Protein AF-A0A0F9VTE0-F1 (afdb_monomer_lite)

pLDDT: mean 74.81, std 17.78, range [42.69, 95.12]

Foldseek 3Di:
DDPDDDPPPDPDWDWDAQPPVRDIDTPVQWAQALCGRPGTHGPVPRDDDDPPDDPDDDDDDPDDPDDDPPDDPPVPPPPAPPPPNDGDDDPDDFDQDPVRDTDDPDPPDDDDDDDD

Radius of gyration: 38.18 Å; chains: 1; bounding box: 82×100×45 Å

Sequence (116 aa):
MPIFIDPSGRSTFGLGVCARCWQKFSLEDLYSDPNSPGLKVCLKDLDDYDPYRLPARRTEDVTLRFYRPDEDLTAGGDNTTALFGIRSTVGGNPRITAGGELRQLESSSLEPISES

Organism: NCBI:txid412755

Structure (mmCIF, N/CA/C/O backbone):
data_AF-A0A0F9VTE0-F1
#
_entry.id   AF-A0A0F9VTE0-F1
#
loop_
_atom_site.group_PDB
_atom_site.id
_atom_site.type_symbol
_atom_site.label_atom_id
_atom_site.label_alt_id
_atom_site.label_comp_id
_atom_site.label_asym_id
_atom_site.label_entity_id
_atom_site.label_seq_id
_atom_site.pdbx_PDB_ins_code
_atom_site.Cartn_x
_atom_site.Cartn_y
_atom_site.Cartn_z
_atom_site.occupancy
_atom_site.B_iso_or_equiv
_atom_site.auth_seq_id
_atom_site.auth_comp_id
_atom_site.auth_asym_id
_atom_site.auth_atom_id
_atom_site.pdbx_PDB_model_num
ATOM 1 N N . MET A 1 1 ? -2.367 -3.669 22.476 1.00 63.97 1 MET A N 1
ATOM 2 C CA . MET A 1 1 ? -3.759 -3.339 22.103 1.00 63.97 1 MET A CA 1
ATOM 3 C C . MET A 1 1 ? -4.691 -4.458 22.530 1.00 63.97 1 MET A C 1
ATOM 5 O O . MET A 1 1 ? -4.210 -5.582 22.649 1.00 63.97 1 MET A O 1
ATOM 9 N N . PRO A 1 2 ? -5.978 -4.160 22.771 1.00 68.38 2 PRO A N 1
ATOM 10 C CA . PRO A 1 2 ? -6.975 -5.161 23.141 1.00 68.38 2 PRO A CA 1
ATOM 11 C C . PRO A 1 2 ? -7.210 -6.172 22.006 1.00 68.38 2 PRO A C 1
ATOM 13 O O . PRO A 1 2 ? -7.058 -5.852 20.829 1.00 68.38 2 PRO A O 1
ATOM 16 N N . ILE A 1 3 ? -7.565 -7.406 22.374 1.00 82.38 3 ILE A N 1
ATOM 17 C CA . ILE A 1 3 ? -7.854 -8.508 21.437 1.00 82.38 3 ILE A CA 1
ATOM 18 C C . ILE A 1 3 ? -9.076 -8.199 20.559 1.00 82.38 3 ILE A C 1
ATOM 20 O O . ILE A 1 3 ? -9.100 -8.564 19.380 1.00 82.38 3 ILE A O 1
ATOM 24 N N . PHE A 1 4 ? -10.062 -7.508 21.133 1.00 85.62 4 PHE A N 1
ATOM 25 C CA . PHE A 1 4 ? -11.303 -7.111 20.482 1.00 85.62 4 PHE A CA 1
ATOM 26 C C . PHE A 1 4 ? -11.387 -5.586 20.401 1.00 85.62 4 PHE A C 1
ATOM 28 O O . PHE A 1 4 ? -10.992 -4.889 21.336 1.00 85.62 4 PHE A O 1
ATOM 35 N N . ILE A 1 5 ? -11.899 -5.084 19.280 1.00 85.75 5 ILE A N 1
ATOM 36 C CA . ILE A 1 5 ? -12.232 -3.670 19.094 1.00 85.75 5 ILE A CA 1
ATOM 37 C C . ILE A 1 5 ? -13.722 -3.512 19.369 1.00 85.75 5 ILE A C 1
ATOM 39 O O . ILE A 1 5 ? -14.510 -4.338 18.913 1.00 85.75 5 ILE A O 1
ATOM 43 N N . ASP A 1 6 ? -14.087 -2.467 20.105 1.00 87.75 6 ASP A N 1
ATOM 44 C CA . ASP A 1 6 ? -15.479 -2.119 20.368 1.00 87.75 6 ASP A CA 1
ATOM 45 C C . ASP A 1 6 ? -16.095 -1.413 19.140 1.00 87.75 6 ASP A C 1
ATOM 47 O O . ASP A 1 6 ? -15.610 -0.345 18.755 1.00 87.75 6 ASP A O 1
ATOM 51 N N . PRO A 1 7 ? -17.125 -1.989 18.492 1.00 86.06 7 PRO A N 1
ATOM 52 C CA . PRO A 1 7 ? -17.810 -1.368 17.359 1.00 86.06 7 PRO A CA 1
ATOM 53 C C . PRO A 1 7 ? -18.926 -0.395 17.787 1.00 86.06 7 PRO A C 1
ATOM 55 O O . PRO A 1 7 ? -19.605 0.169 16.926 1.00 86.06 7 PRO A O 1
ATOM 58 N N . SER A 1 8 ? -19.165 -0.224 19.092 1.00 88.81 8 SER A N 1
ATOM 59 C CA . SER A 1 8 ? -20.281 0.568 19.613 1.00 88.81 8 SER A CA 1
ATOM 60 C C . SER A 1 8 ? -20.236 2.022 19.125 1.00 88.81 8 SER A C 1
ATOM 62 O O . SER A 1 8 ? -19.193 2.672 19.134 1.00 88.81 8 SER A O 1
ATOM 64 N N . GLY A 1 9 ? -21.392 2.548 18.707 1.00 87.62 9 GLY A N 1
ATOM 65 C CA . GLY A 1 9 ? -21.544 3.944 18.275 1.00 87.62 9 GLY A CA 1
ATOM 66 C C . GLY A 1 9 ? -21.295 4.217 16.787 1.00 87.62 9 GLY A C 1
ATOM 67 O O . GLY A 1 9 ? -21.405 5.368 16.372 1.00 87.62 9 GLY A O 1
ATOM 68 N N . ARG A 1 10 ? -21.010 3.193 15.970 1.00 84.69 10 ARG A N 1
ATOM 69 C CA . ARG A 1 10 ? -20.804 3.331 14.517 1.00 84.69 10 ARG A CA 1
ATOM 70 C C . ARG A 1 10 ? -21.913 2.618 13.738 1.00 84.69 10 ARG A C 1
ATOM 72 O O . ARG A 1 10 ? -22.286 1.499 14.077 1.00 84.69 10 ARG A O 1
ATOM 79 N N . SER A 1 11 ? -22.456 3.260 12.701 1.00 88.00 11 SER A N 1
ATOM 80 C CA . SER A 1 11 ? -23.522 2.689 11.854 1.00 88.00 11 SER A CA 1
ATOM 81 C C . SER A 1 11 ? -22.995 1.674 10.833 1.00 88.00 11 SER A C 1
ATOM 83 O O . SER A 1 11 ? -23.692 0.728 10.476 1.00 88.00 11 SER A O 1
ATOM 85 N N . THR A 1 12 ? -21.751 1.848 10.392 1.00 88.44 12 THR A N 1
ATOM 86 C CA . THR A 1 12 ? -21.005 0.919 9.540 1.00 88.44 12 THR A CA 1
ATOM 87 C C . THR A 1 12 ? -19.629 0.705 10.144 1.00 88.44 12 THR A C 1
ATOM 89 O O . THR A 1 12 ? -18.984 1.671 10.539 1.00 88.44 12 THR A O 1
ATOM 92 N N . PHE A 1 13 ? -19.166 -0.543 10.211 1.00 88.81 13 PHE A N 1
ATOM 93 C CA . PHE A 1 13 ? -17.892 -0.864 10.846 1.00 88.81 13 PHE A CA 1
ATOM 94 C C . PHE A 1 13 ? -16.992 -1.670 9.913 1.00 88.81 13 PHE A C 1
ATOM 96 O O . PHE A 1 13 ? -17.286 -2.816 9.575 1.00 88.81 13 PHE A O 1
ATOM 103 N N . GLY A 1 14 ? -15.885 -1.055 9.500 1.00 90.81 14 GLY A N 1
ATOM 104 C CA . GLY A 1 14 ? -14.804 -1.715 8.778 1.00 90.81 14 GLY A CA 1
ATOM 105 C C . GLY A 1 14 ? -13.619 -1.963 9.703 1.00 90.81 14 GLY A C 1
ATOM 106 O O . GLY A 1 14 ? -13.264 -1.100 10.505 1.00 90.81 14 GLY A O 1
ATOM 107 N N . LEU A 1 15 ? -12.981 -3.122 9.566 1.00 91.38 15 LEU A N 1
ATOM 108 C CA . LEU A 1 15 ? -11.723 -3.433 10.241 1.00 91.38 15 LEU A CA 1
ATOM 109 C C . LEU A 1 15 ? -10.570 -3.309 9.251 1.00 91.38 15 LEU A C 1
ATOM 111 O O . LEU A 1 15 ? -10.615 -3.878 8.162 1.00 91.38 15 LEU A O 1
ATOM 115 N N . GLY A 1 16 ? -9.532 -2.585 9.655 1.00 92.50 16 GLY A N 1
ATOM 116 C CA . GLY A 1 16 ? -8.277 -2.465 8.928 1.00 92.50 16 GLY A CA 1
ATOM 117 C C . GLY A 1 16 ? -7.100 -2.900 9.794 1.00 92.50 16 GLY A C 1
ATOM 118 O O . GLY A 1 16 ? -7.181 -2.940 11.023 1.00 92.50 16 GLY A O 1
ATOM 119 N N . VAL A 1 17 ? -5.982 -3.220 9.149 1.00 93.44 17 VAL A N 1
ATOM 120 C CA . VAL A 1 17 ? -4.708 -3.473 9.829 1.00 93.44 17 VAL A CA 1
ATOM 121 C C . VAL A 1 17 ? -3.728 -2.397 9.394 1.00 93.44 17 VAL A C 1
ATOM 123 O O . VAL A 1 17 ? -3.556 -2.170 8.198 1.00 93.44 17 VAL A O 1
ATOM 126 N N . CYS A 1 18 ? -3.099 -1.725 10.357 1.00 94.31 18 CYS A N 1
ATOM 127 C CA . CYS A 1 18 ? -2.031 -0.779 10.056 1.00 94.31 18 CYS A CA 1
ATOM 128 C C . CYS A 1 18 ? -0.848 -1.534 9.443 1.00 94.31 18 CYS A C 1
ATOM 130 O O . CYS A 1 18 ? -0.353 -2.497 10.030 1.00 94.31 18 CYS A O 1
ATOM 132 N N . ALA A 1 19 ? -0.348 -1.072 8.301 1.00 94.50 19 ALA A N 1
ATOM 133 C CA . ALA A 1 19 ? 0.735 -1.755 7.600 1.00 94.50 19 ALA A CA 1
ATOM 134 C C . ALA A 1 19 ? 2.108 -1.676 8.303 1.00 94.50 19 ALA A C 1
ATOM 136 O O . ALA A 1 19 ? 3.033 -2.388 7.915 1.00 94.50 19 ALA A O 1
ATOM 137 N N . ARG A 1 20 ? 2.254 -0.828 9.332 1.00 92.31 20 ARG A N 1
ATOM 138 C CA . ARG A 1 20 ? 3.510 -0.619 10.071 1.00 92.31 20 ARG A CA 1
ATOM 139 C C . ARG A 1 20 ? 3.548 -1.345 11.405 1.00 92.31 20 ARG A C 1
ATOM 141 O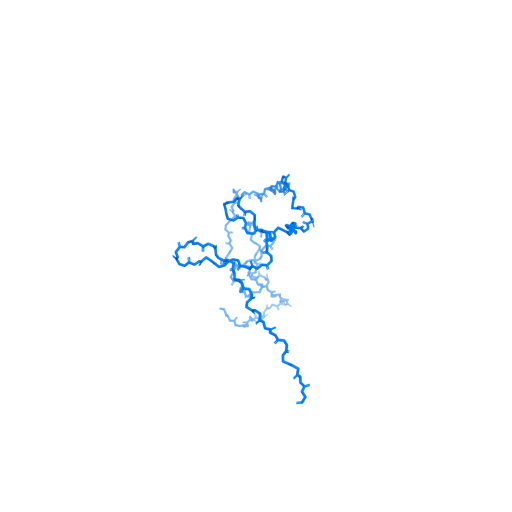 O . ARG A 1 20 ? 4.355 -2.247 11.585 1.00 92.31 20 ARG A O 1
ATOM 148 N N . CYS A 1 21 ? 2.638 -1.010 12.314 1.00 92.19 21 CYS A N 1
ATOM 149 C CA . CYS A 1 21 ? 2.549 -1.674 13.615 1.00 92.19 21 CYS A CA 1
ATOM 150 C C . CYS A 1 21 ? 1.754 -2.991 13.603 1.00 92.19 21 CYS A C 1
ATOM 152 O O . CYS A 1 21 ? 1.709 -3.666 14.631 1.00 92.19 21 CYS A O 1
ATOM 154 N N . TRP A 1 22 ? 1.129 -3.364 12.475 1.00 91.31 22 TRP A N 1
ATOM 155 C CA . TRP A 1 22 ? 0.406 -4.639 12.271 1.00 91.31 22 TRP A CA 1
ATOM 156 C C . TRP A 1 22 ? -0.738 -4.851 13.263 1.00 91.31 22 TRP A C 1
ATOM 158 O O . TRP A 1 22 ? -1.157 -5.956 13.610 1.00 91.31 22 TRP A O 1
ATOM 168 N N . GLN A 1 23 ? -1.248 -3.727 13.731 1.00 91.06 23 GLN A N 1
ATOM 169 C CA . GLN A 1 23 ? -2.251 -3.616 14.754 1.00 91.06 23 GLN A CA 1
ATOM 170 C C . GLN A 1 23 ? -3.607 -3.371 14.090 1.00 91.06 23 GLN A C 1
ATOM 172 O O . GLN A 1 23 ? -3.704 -2.697 13.063 1.00 91.06 23 GLN A O 1
ATOM 177 N N . LYS A 1 24 ? -4.653 -3.981 14.651 1.00 91.12 24 LYS A N 1
ATOM 178 C CA . LYS A 1 24 ? -6.027 -3.847 14.165 1.00 91.12 24 LYS A CA 1
ATOM 179 C C . LYS A 1 24 ? -6.589 -2.498 14.601 1.00 91.12 24 LYS A C 1
ATOM 181 O O . LYS A 1 24 ? -6.549 -2.184 15.785 1.00 91.12 24 LYS A O 1
ATOM 186 N N . PHE A 1 25 ? -7.171 -1.752 13.680 1.00 91.38 25 PHE A N 1
ATOM 187 C CA . PHE A 1 25 ? -7.906 -0.532 13.995 1.00 91.38 25 PHE A CA 1
ATOM 188 C C . PHE A 1 25 ? -9.206 -0.505 13.195 1.00 91.38 25 PHE A C 1
ATOM 190 O O . PHE A 1 25 ? -9.442 -1.339 12.313 1.00 91.38 25 PHE A O 1
ATOM 197 N N . SER A 1 26 ? -10.072 0.446 13.519 1.00 91.62 26 SER A N 1
ATOM 198 C CA . SER A 1 26 ? -11.226 0.717 12.675 1.00 91.62 26 SER A CA 1
ATOM 199 C C . SER A 1 26 ? -10.771 1.338 11.351 1.00 91.62 26 SER A C 1
ATOM 201 O O . SER A 1 26 ? -9.782 2.065 11.314 1.00 91.62 26 SER A O 1
ATOM 203 N N . LEU A 1 27 ? -11.497 1.085 10.266 1.00 91.81 27 LEU A N 1
ATOM 204 C CA . LEU A 1 27 ? -11.145 1.612 8.946 1.00 91.81 27 LEU A CA 1
ATOM 205 C C . LEU A 1 27 ? -11.153 3.151 8.899 1.00 91.81 27 LEU A C 1
ATOM 207 O O . LEU A 1 27 ? -10.397 3.737 8.133 1.00 91.81 27 LEU A O 1
ATOM 211 N N . GLU A 1 28 ? -11.975 3.788 9.733 1.00 90.56 28 GLU A N 1
ATOM 212 C CA . GLU A 1 28 ? -12.071 5.248 9.867 1.00 90.56 28 GLU A CA 1
ATOM 213 C C . GLU A 1 28 ? -10.826 5.856 10.532 1.00 90.56 28 GLU A C 1
ATOM 215 O O . GLU A 1 28 ? -10.450 6.979 10.212 1.00 90.56 28 GLU A O 1
ATOM 220 N N . ASP A 1 29 ? -10.162 5.095 11.408 1.00 90.56 29 ASP A N 1
ATOM 221 C CA . ASP A 1 29 ? -8.943 5.517 12.107 1.00 90.56 29 ASP A CA 1
ATOM 222 C C . ASP A 1 29 ? -7.660 5.181 11.308 1.00 90.56 29 ASP A C 1
ATOM 224 O O . ASP A 1 29 ? -6.547 5.431 11.782 1.00 90.56 29 ASP A O 1
ATOM 228 N N . LEU A 1 30 ? -7.787 4.585 10.111 1.00 93.62 30 LEU A N 1
ATOM 229 C CA . LEU A 1 30 ? -6.669 4.338 9.195 1.00 93.62 30 LEU A CA 1
ATOM 230 C C . LEU A 1 30 ? -6.564 5.449 8.149 1.00 93.62 30 LEU A C 1
ATOM 232 O O . LEU A 1 30 ? -7.445 5.659 7.312 1.00 93.62 30 LEU A O 1
ATOM 236 N N . TYR A 1 31 ? -5.394 6.064 8.100 1.00 94.62 31 TYR A N 1
ATOM 237 C CA . TYR A 1 31 ? -5.060 7.140 7.180 1.00 94.62 31 TYR A CA 1
ATOM 238 C C . TYR A 1 31 ? -4.170 6.613 6.061 1.00 94.62 31 TYR A C 1
ATOM 240 O O . TYR A 1 31 ? -3.446 5.636 6.236 1.00 94.62 31 TYR A O 1
ATOM 248 N N . SER A 1 32 ? -4.248 7.227 4.882 1.00 94.56 32 SER A N 1
ATOM 249 C CA . SER A 1 32 ? -3.279 6.942 3.820 1.00 94.56 32 SER A CA 1
ATOM 250 C C . SER A 1 32 ? -1.970 7.658 4.134 1.00 94.56 32 SER A C 1
ATOM 252 O O . SER A 1 32 ? -1.988 8.850 4.427 1.00 94.56 32 SER A O 1
ATOM 254 N N . ASP A 1 33 ? -0.856 6.936 4.058 1.00 92.94 33 ASP A N 1
ATOM 255 C CA . ASP A 1 33 ? 0.482 7.514 4.204 1.00 92.94 33 ASP A CA 1
ATOM 256 C C . ASP A 1 33 ? 0.738 8.544 3.077 1.00 92.94 33 ASP A C 1
ATOM 258 O O . ASP A 1 33 ? 0.576 8.192 1.900 1.00 92.94 33 ASP A O 1
ATOM 262 N N . PRO A 1 34 ? 1.138 9.796 3.391 1.00 90.88 34 PRO A N 1
ATOM 263 C CA . PRO A 1 34 ? 1.454 10.816 2.390 1.00 90.88 34 PRO A CA 1
ATOM 264 C C . PRO A 1 34 ? 2.537 10.384 1.401 1.00 90.88 34 PRO A C 1
ATOM 266 O O . PRO A 1 34 ? 2.480 10.734 0.223 1.00 90.88 34 PRO A O 1
ATOM 269 N N . ASN A 1 35 ? 3.517 9.606 1.865 1.00 90.00 35 ASN A N 1
ATOM 270 C CA . ASN A 1 35 ? 4.620 9.137 1.035 1.00 90.00 35 ASN A CA 1
ATOM 271 C C . ASN A 1 35 ? 4.183 7.982 0.120 1.00 90.00 35 ASN A C 1
ATOM 273 O O . ASN A 1 35 ? 4.700 7.821 -0.987 1.00 90.00 35 ASN A O 1
ATOM 277 N N . SER A 1 36 ? 3.243 7.154 0.578 1.00 88.81 36 SER A N 1
ATOM 278 C CA . SER A 1 36 ? 2.777 5.956 -0.124 1.00 88.81 36 SER A CA 1
ATOM 279 C C . SER A 1 36 ? 1.254 5.825 0.007 1.00 88.81 36 SER A C 1
ATOM 281 O O . SER A 1 36 ? 0.781 5.082 0.866 1.00 88.81 36 SER A O 1
ATOM 283 N N . PRO A 1 37 ? 0.451 6.466 -0.863 1.00 84.62 37 PRO A N 1
ATOM 284 C CA . PRO A 1 37 ? -1.000 6.586 -0.661 1.00 84.62 37 PRO A CA 1
ATOM 285 C C . PRO A 1 37 ? -1.764 5.250 -0.643 1.00 84.62 37 PRO A C 1
ATOM 287 O O . PRO A 1 37 ? -2.883 5.184 -0.125 1.00 84.62 37 PRO A O 1
ATOM 290 N N . GLY A 1 38 ? -1.166 4.180 -1.182 1.00 89.88 38 GLY A N 1
ATOM 291 C CA . GLY A 1 38 ? -1.696 2.813 -1.123 1.00 89.88 38 GLY A CA 1
ATOM 292 C C . GLY A 1 38 ? -1.514 2.111 0.230 1.00 89.88 38 GLY A C 1
ATOM 293 O O . GLY A 1 38 ? -2.091 1.048 0.441 1.00 89.88 38 GLY A O 1
ATOM 294 N N . LEU A 1 39 ? -0.732 2.685 1.147 1.00 91.56 39 LEU A N 1
ATOM 295 C CA . LEU A 1 39 ? -0.490 2.147 2.478 1.00 91.56 39 LEU A CA 1
ATOM 296 C C . LEU A 1 39 ? -1.430 2.815 3.486 1.00 91.56 39 LEU A C 1
ATOM 298 O O . LEU A 1 39 ? -1.477 4.041 3.583 1.00 91.56 39 LEU A O 1
ATOM 302 N N . LYS A 1 40 ? -2.167 2.007 4.253 1.00 94.94 40 LYS A N 1
ATOM 303 C CA . LYS A 1 40 ? -3.018 2.492 5.342 1.00 94.94 40 LYS A CA 1
ATOM 304 C C . LYS A 1 40 ? -2.308 2.335 6.689 1.00 94.94 40 LYS A C 1
ATOM 306 O O . LYS A 1 40 ? -1.895 1.231 7.054 1.00 94.94 40 LYS A O 1
ATOM 311 N N . VAL A 1 41 ? -2.167 3.436 7.422 1.00 95.12 41 VAL A N 1
ATOM 312 C CA . VAL A 1 41 ? -1.418 3.533 8.682 1.00 95.12 41 VAL A CA 1
ATOM 313 C C . VAL A 1 41 ? -2.241 4.225 9.770 1.00 95.12 41 VAL A C 1
ATOM 315 O O . VAL A 1 41 ? -3.180 4.962 9.481 1.00 95.12 41 VAL A O 1
ATOM 318 N N . CYS A 1 42 ? -1.927 3.957 11.037 1.00 94.31 42 CYS A N 1
ATOM 319 C CA . CYS A 1 42 ? -2.544 4.656 12.165 1.00 94.31 42 CYS A CA 1
ATOM 320 C C . CYS A 1 42 ? -1.895 6.037 12.366 1.00 94.31 42 CYS A C 1
ATOM 322 O O . CYS A 1 42 ? -0.778 6.267 11.911 1.00 94.31 42 CYS A O 1
ATOM 324 N N . LEU A 1 43 ? -2.557 6.937 13.105 1.00 92.88 43 LEU A N 1
ATOM 325 C CA . LEU A 1 43 ? -2.057 8.301 13.367 1.00 92.88 43 LEU A CA 1
ATOM 326 C C . LEU A 1 43 ? -0.643 8.354 13.951 1.00 92.88 43 LEU A C 1
ATOM 328 O O . LEU A 1 43 ? 0.093 9.298 13.694 1.00 92.88 43 LEU A O 1
ATOM 332 N N . LYS A 1 44 ? -0.267 7.354 14.751 1.00 91.81 44 LYS A N 1
ATOM 333 C CA . LYS A 1 44 ? 1.057 7.300 15.378 1.00 91.81 44 LYS A CA 1
ATOM 334 C C . LYS A 1 44 ? 2.175 7.012 14.374 1.00 91.81 44 LYS A C 1
ATOM 336 O O . LYS A 1 44 ? 3.292 7.472 14.570 1.00 91.81 44 LYS A O 1
ATOM 341 N N . ASP A 1 45 ? 1.865 6.235 13.344 1.00 91.56 45 ASP A N 1
ATOM 342 C CA . ASP A 1 45 ? 2.823 5.775 12.340 1.00 91.56 45 ASP A CA 1
ATOM 343 C C . ASP A 1 45 ? 2.697 6.565 11.025 1.00 91.56 45 ASP A C 1
ATOM 345 O O . ASP A 1 45 ? 3.272 6.158 10.010 1.00 91.56 45 ASP A O 1
ATOM 349 N N . LEU A 1 46 ? 1.905 7.644 11.028 1.00 93.00 46 LEU A N 1
ATOM 350 C CA . LEU A 1 46 ? 1.724 8.540 9.896 1.00 93.00 46 LEU A CA 1
ATOM 351 C C . LEU A 1 46 ? 2.990 9.385 9.734 1.00 93.00 46 LEU A C 1
ATOM 353 O O . LEU A 1 46 ? 3.333 10.157 10.626 1.00 93.00 46 LEU A O 1
ATOM 357 N N . ASP A 1 47 ? 3.685 9.207 8.614 1.00 88.25 47 ASP A N 1
ATOM 358 C CA . ASP A 1 47 ? 4.898 9.964 8.322 1.00 88.25 47 ASP A CA 1
ATOM 359 C C . ASP A 1 4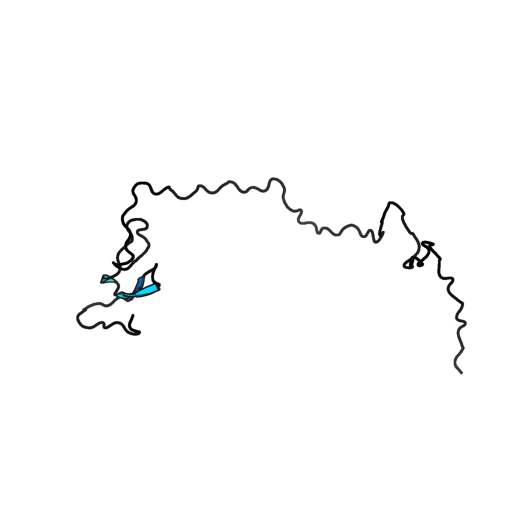7 ? 4.588 11.377 7.832 1.00 88.25 47 ASP A C 1
ATOM 361 O O . ASP A 1 47 ? 3.569 11.627 7.182 1.00 88.25 47 ASP A O 1
ATOM 365 N N . ASP A 1 48 ? 5.551 12.269 8.052 1.00 91.06 48 ASP A N 1
ATOM 366 C CA . ASP A 1 48 ? 5.616 13.535 7.341 1.00 91.06 48 ASP A CA 1
ATOM 367 C C . ASP A 1 48 ? 5.985 13.295 5.869 1.00 91.06 48 ASP A C 1
ATOM 369 O O . ASP A 1 48 ? 6.799 12.431 5.522 1.00 91.06 48 ASP A O 1
ATOM 373 N N . TYR A 1 49 ? 5.359 14.069 4.983 1.00 90.56 49 TYR A N 1
ATOM 374 C CA . TYR A 1 49 ? 5.609 13.989 3.549 1.00 90.56 49 TYR A CA 1
ATOM 375 C C . TYR A 1 49 ? 7.046 14.417 3.223 1.00 90.56 49 TYR A C 1
ATOM 377 O O . TYR A 1 49 ? 7.438 15.537 3.549 1.00 90.56 49 TYR A O 1
ATOM 385 N N . ASP A 1 50 ? 7.804 13.555 2.541 1.00 89.81 50 ASP A N 1
ATOM 386 C CA . ASP A 1 50 ? 9.155 13.846 2.055 1.00 89.81 50 ASP A CA 1
ATOM 387 C C . ASP A 1 50 ? 9.113 14.359 0.599 1.00 89.81 50 ASP A C 1
ATOM 389 O O . ASP A 1 50 ? 8.866 13.575 -0.327 1.00 89.81 50 ASP A O 1
ATOM 393 N N . PRO A 1 51 ? 9.396 15.655 0.348 1.00 89.88 51 PRO A N 1
ATOM 394 C CA . PRO A 1 51 ? 9.383 16.221 -1.000 1.00 89.88 51 PRO A CA 1
ATOM 395 C C . PRO A 1 51 ? 10.503 15.701 -1.907 1.00 89.88 51 PRO A C 1
ATOM 397 O O . PRO A 1 51 ? 10.397 15.824 -3.127 1.00 89.88 51 PRO A O 1
ATOM 400 N N . TYR A 1 52 ? 11.585 15.163 -1.338 1.00 89.56 52 TYR A N 1
ATOM 401 C CA . TYR A 1 52 ? 12.788 14.761 -2.071 1.00 89.56 52 TYR A CA 1
ATOM 402 C C . TYR A 1 52 ? 12.896 13.247 -2.251 1.00 89.56 52 TYR A C 1
ATOM 404 O O . TYR A 1 52 ? 13.963 12.732 -2.604 1.00 89.56 52 TYR A O 1
ATOM 412 N N . ARG A 1 53 ? 11.792 12.519 -2.054 1.00 87.00 53 ARG A N 1
ATOM 413 C CA . ARG A 1 53 ? 11.759 11.071 -2.218 1.00 87.00 53 ARG A CA 1
ATOM 414 C C . ARG A 1 53 ? 12.137 10.685 -3.650 1.00 87.00 53 ARG A C 1
ATOM 416 O O . ARG A 1 53 ? 11.445 11.010 -4.616 1.00 87.00 53 ARG A O 1
ATOM 423 N N . LEU A 1 54 ? 13.249 9.966 -3.782 1.00 87.12 54 LEU A N 1
ATOM 424 C CA . LEU A 1 54 ? 13.737 9.510 -5.078 1.00 87.12 54 LEU A CA 1
ATOM 425 C C . LEU A 1 54 ? 12.727 8.542 -5.720 1.00 87.12 54 LEU A C 1
ATOM 427 O O . LEU A 1 54 ? 12.106 7.733 -5.018 1.00 87.12 54 LEU A O 1
ATOM 431 N N . PRO A 1 55 ? 12.560 8.590 -7.054 1.00 85.69 55 PRO A N 1
ATOM 432 C CA . PRO A 1 55 ? 11.751 7.605 -7.752 1.00 85.69 55 PRO A CA 1
ATOM 433 C C . PRO A 1 55 ? 12.347 6.205 -7.570 1.00 85.69 55 PRO A C 1
ATOM 435 O O . PRO A 1 55 ? 13.534 6.042 -7.275 1.00 85.69 55 PRO A O 1
ATOM 438 N N . ALA A 1 56 ? 11.518 5.179 -7.782 1.00 84.75 56 ALA A N 1
ATOM 439 C CA . ALA A 1 56 ? 11.989 3.799 -7.779 1.00 84.75 56 ALA A CA 1
ATOM 440 C C . ALA A 1 56 ? 13.189 3.639 -8.727 1.00 84.75 56 ALA A C 1
ATOM 442 O O . ALA A 1 56 ? 13.205 4.210 -9.825 1.00 84.75 56 ALA A O 1
ATOM 443 N N . ARG A 1 57 ? 14.190 2.856 -8.300 1.00 86.75 57 ARG A N 1
ATOM 444 C CA . ARG A 1 57 ? 15.362 2.562 -9.131 1.00 86.75 57 ARG A CA 1
ATOM 445 C C . ARG A 1 57 ? 14.893 2.027 -10.485 1.00 86.75 57 ARG A C 1
ATOM 447 O O . ARG A 1 57 ? 13.966 1.216 -10.540 1.00 86.75 57 ARG A O 1
ATOM 454 N N . ARG A 1 58 ? 15.524 2.461 -11.577 1.00 91.12 58 ARG A N 1
ATOM 455 C CA . ARG A 1 58 ? 15.254 1.839 -12.877 1.00 91.12 58 ARG A CA 1
ATOM 456 C C . ARG A 1 58 ? 15.806 0.420 -12.837 1.00 91.12 58 ARG A C 1
ATOM 458 O O . ARG A 1 58 ? 16.915 0.229 -12.349 1.00 91.12 58 ARG A O 1
ATOM 465 N N . THR A 1 59 ? 15.028 -0.545 -13.318 1.00 91.19 59 THR A N 1
ATOM 466 C CA . THR A 1 59 ? 15.499 -1.922 -13.466 1.00 91.19 59 THR A CA 1
ATOM 467 C C . THR A 1 59 ? 16.703 -1.918 -14.395 1.00 91.19 59 THR A C 1
ATOM 469 O O . THR A 1 59 ? 16.594 -1.485 -15.543 1.00 91.19 59 THR A O 1
ATOM 472 N N . GLU A 1 60 ? 17.853 -2.342 -13.883 1.00 88.62 60 GLU A N 1
ATOM 473 C CA . GLU A 1 60 ? 19.026 -2.603 -14.702 1.00 88.62 60 GLU A CA 1
ATOM 474 C C . GLU A 1 60 ? 18.741 -3.680 -15.763 1.00 88.62 60 GLU A C 1
ATOM 476 O O . GLU A 1 60 ? 17.946 -4.596 -15.547 1.00 88.62 60 GLU A O 1
ATOM 481 N N . ASP A 1 61 ? 19.401 -3.576 -16.916 1.00 86.38 61 ASP A N 1
ATOM 482 C CA . ASP A 1 61 ? 19.355 -4.627 -17.929 1.00 86.38 61 ASP A CA 1
ATOM 483 C C . ASP A 1 61 ? 20.236 -5.804 -17.480 1.00 86.38 61 ASP A C 1
ATOM 485 O O . ASP A 1 61 ? 21.467 -5.739 -17.524 1.00 86.38 61 ASP A O 1
ATOM 489 N N . VAL A 1 62 ? 19.596 -6.864 -16.981 1.00 81.56 62 VAL A N 1
ATOM 490 C CA . VAL A 1 62 ? 20.251 -8.081 -16.479 1.00 81.56 62 VAL A CA 1
ATOM 491 C C . VAL A 1 62 ? 20.330 -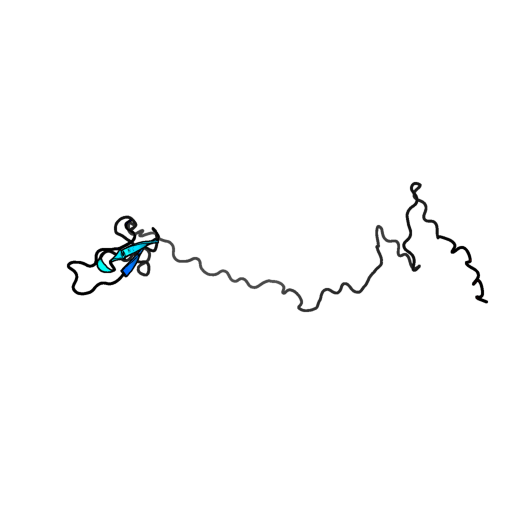9.160 -17.564 1.00 81.56 62 VAL A C 1
ATOM 493 O O . VAL A 1 62 ? 20.039 -10.333 -17.341 1.00 81.56 62 VAL A O 1
ATOM 496 N N . THR A 1 63 ? 20.743 -8.799 -18.777 1.00 86.38 63 THR A N 1
ATOM 497 C CA . THR A 1 63 ? 21.164 -9.813 -19.751 1.00 86.38 63 THR A CA 1
ATOM 498 C C . THR A 1 63 ? 22.489 -10.424 -19.308 1.00 86.38 63 THR A C 1
ATOM 500 O O . THR A 1 63 ? 23.517 -9.741 -19.240 1.00 86.38 63 THR A O 1
ATOM 503 N N . LEU A 1 64 ? 22.489 -11.727 -19.019 1.00 82.44 64 LEU A N 1
ATOM 504 C CA . LEU A 1 64 ? 23.732 -12.471 -18.849 1.00 82.44 64 LEU A CA 1
ATOM 505 C C . LEU A 1 64 ? 24.523 -12.390 -20.159 1.00 82.44 64 LEU A C 1
ATOM 507 O O . LEU A 1 64 ? 23.998 -12.721 -21.219 1.00 82.44 64 LEU A O 1
ATOM 511 N N . ARG A 1 65 ? 25.797 -11.983 -20.097 1.00 82.50 65 ARG A N 1
ATOM 512 C CA . ARG A 1 65 ? 26.670 -11.975 -21.288 1.00 82.50 65 ARG A CA 1
ATOM 513 C C . ARG A 1 65 ? 26.829 -13.368 -21.901 1.00 82.50 65 ARG A C 1
ATOM 515 O O . ARG A 1 65 ? 27.049 -13.482 -23.100 1.00 82.50 65 ARG A O 1
ATOM 522 N N . PHE A 1 66 ? 26.724 -14.405 -21.071 1.00 84.94 66 PHE A N 1
ATOM 523 C CA . PHE A 1 66 ? 26.835 -15.804 -21.460 1.00 84.94 66 PHE A CA 1
ATOM 524 C C . PHE A 1 66 ? 25.752 -16.605 -20.734 1.00 84.94 66 PHE A C 1
ATOM 526 O O . PHE A 1 66 ? 25.560 -16.429 -19.530 1.00 84.94 66 PHE A O 1
ATOM 533 N N . TYR A 1 67 ? 25.044 -17.467 -21.462 1.00 84.31 67 TYR A N 1
ATOM 534 C CA . TYR A 1 67 ? 24.078 -18.396 -20.882 1.00 84.31 67 TYR A CA 1
ATOM 535 C C . TYR A 1 67 ? 24.804 -19.616 -20.306 1.00 84.31 67 TYR A C 1
ATOM 537 O O . TYR A 1 67 ? 25.890 -19.981 -20.761 1.00 84.31 67 TYR A O 1
ATOM 545 N N . ARG A 1 68 ? 24.204 -20.259 -19.300 1.00 82.19 68 ARG A N 1
ATOM 546 C CA . ARG A 1 68 ? 24.608 -21.612 -18.913 1.00 82.19 68 ARG A CA 1
ATOM 547 C C . ARG A 1 68 ? 24.178 -22.542 -20.054 1.00 82.19 68 ARG A C 1
ATOM 549 O O . ARG A 1 68 ? 22.989 -22.536 -20.353 1.00 82.19 68 ARG A O 1
ATOM 556 N N . PRO A 1 69 ? 25.082 -23.308 -20.683 1.00 81.38 69 PRO A N 1
ATOM 557 C CA . PRO A 1 69 ? 24.682 -24.315 -21.657 1.00 81.38 69 PRO A CA 1
ATOM 558 C C . PRO A 1 69 ? 23.683 -25.280 -21.011 1.00 81.38 69 PRO A C 1
ATOM 560 O O . PRO A 1 69 ? 23.919 -25.738 -19.893 1.00 81.38 69 PRO A O 1
ATOM 563 N N . ASP A 1 70 ? 22.573 -25.558 -21.695 1.00 80.62 70 ASP A N 1
ATOM 564 C CA . ASP A 1 70 ? 21.551 -26.507 -21.226 1.00 80.62 70 ASP A CA 1
ATOM 565 C C . ASP A 1 70 ? 22.020 -27.968 -21.305 1.00 80.62 70 ASP A C 1
ATOM 567 O O . ASP A 1 70 ? 21.346 -28.870 -20.814 1.00 80.62 70 ASP A O 1
ATOM 571 N N . GLU A 1 71 ? 23.176 -28.210 -21.924 1.00 75.81 71 GLU A N 1
ATOM 572 C CA . GLU A 1 71 ? 23.800 -29.523 -21.961 1.00 75.81 71 GLU A CA 1
ATOM 573 C C . GLU A 1 71 ? 24.395 -29.863 -20.594 1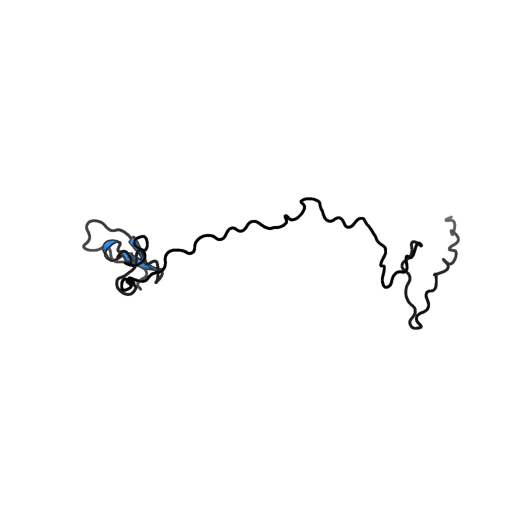.00 75.81 71 GLU A C 1
ATOM 575 O O . GLU A 1 71 ? 25.100 -29.053 -19.977 1.00 75.81 71 GLU A O 1
ATOM 580 N N . ASP A 1 72 ? 24.099 -31.072 -20.113 1.00 71.19 72 ASP A N 1
ATOM 581 C CA . ASP A 1 72 ? 24.720 -31.580 -18.903 1.00 71.19 72 ASP A CA 1
ATOM 582 C C . ASP A 1 72 ? 26.236 -31.543 -19.088 1.00 71.19 72 ASP A C 1
ATOM 584 O O . ASP A 1 72 ? 26.791 -32.105 -20.032 1.00 71.19 72 ASP A O 1
ATOM 588 N N . LEU A 1 73 ? 26.928 -30.916 -18.135 1.00 65.94 73 LEU A N 1
ATOM 589 C CA . LEU A 1 73 ? 28.360 -31.107 -17.956 1.00 65.94 73 LEU A CA 1
ATOM 590 C C . LEU A 1 73 ? 28.582 -32.526 -17.414 1.00 65.94 73 LEU A C 1
ATOM 592 O O . LEU A 1 73 ? 29.133 -32.713 -16.330 1.00 65.94 73 LEU A O 1
ATOM 596 N N . THR A 1 74 ? 28.169 -33.555 -18.156 1.00 59.84 74 THR A N 1
ATOM 597 C CA . THR A 1 74 ? 28.911 -34.801 -18.129 1.00 59.84 74 THR A CA 1
ATOM 598 C C . THR A 1 74 ? 30.284 -34.415 -18.637 1.00 59.84 74 THR A C 1
ATOM 600 O O . THR A 1 74 ? 30.512 -34.316 -19.842 1.00 59.84 74 THR A O 1
ATOM 603 N N . ALA A 1 75 ? 31.197 -34.129 -17.707 1.00 56.16 75 ALA A N 1
ATOM 604 C CA . ALA A 1 75 ? 32.598 -34.365 -17.967 1.00 56.16 75 ALA A CA 1
ATOM 605 C C . ALA A 1 75 ? 32.631 -35.718 -18.677 1.00 56.16 75 ALA A C 1
ATOM 607 O O . ALA A 1 75 ? 32.198 -36.720 -18.097 1.00 56.16 75 ALA A O 1
ATOM 608 N N . GLY A 1 76 ? 33.013 -35.716 -19.960 1.00 49.25 76 GLY A N 1
ATOM 609 C CA . GLY A 1 76 ? 33.374 -36.944 -20.646 1.00 49.25 76 GLY A CA 1
ATOM 610 C C . GLY A 1 76 ? 34.208 -37.734 -19.653 1.00 49.25 76 GLY A C 1
ATOM 611 O O . GLY A 1 76 ? 35.083 -37.160 -19.002 1.00 49.25 76 GLY A O 1
ATOM 612 N N . GLY A 1 77 ? 33.765 -38.960 -19.390 1.00 53.88 77 GLY A N 1
ATOM 613 C CA . GLY A 1 77 ? 34.259 -39.781 -18.303 1.00 53.88 77 GLY A CA 1
ATOM 614 C C . GLY A 1 77 ? 35.747 -40.035 -18.459 1.00 53.88 77 GLY A C 1
ATOM 615 O O . GLY A 1 77 ? 36.154 -41.057 -18.993 1.00 53.88 77 GLY A O 1
ATOM 616 N N . ASP A 1 78 ? 36.542 -39.129 -17.923 1.00 51.56 78 ASP A N 1
ATOM 617 C CA . ASP A 1 78 ? 37.955 -39.299 -17.703 1.00 51.56 78 ASP A CA 1
ATOM 618 C C . ASP A 1 78 ? 38.067 -39.709 -16.237 1.00 51.56 78 ASP A C 1
ATOM 620 O O . ASP A 1 78 ? 38.423 -38.930 -15.357 1.00 51.56 78 ASP A O 1
ATOM 624 N N . ASN A 1 79 ? 37.791 -40.979 -15.955 1.00 52.31 79 ASN A N 1
ATOM 625 C CA . ASN A 1 79 ? 38.203 -41.641 -14.715 1.00 52.31 79 ASN A CA 1
ATOM 626 C C . ASN A 1 79 ? 39.742 -41.681 -14.538 1.00 52.31 79 ASN A C 1
ATOM 628 O O . ASN A 1 79 ? 40.257 -42.392 -13.678 1.00 52.31 79 ASN A O 1
ATOM 632 N N . THR A 1 80 ? 40.496 -40.904 -15.320 1.00 54.97 80 THR A N 1
ATOM 633 C CA . THR A 1 80 ? 41.909 -40.630 -15.109 1.00 54.97 80 THR A CA 1
ATOM 634 C C . THR A 1 80 ? 42.065 -39.573 -14.025 1.00 54.97 80 THR A C 1
ATOM 636 O O . THR A 1 80 ? 42.008 -38.369 -14.277 1.00 54.97 80 THR A O 1
ATOM 639 N N . THR A 1 81 ? 42.336 -40.030 -12.810 1.00 55.66 81 THR A N 1
ATOM 640 C CA . THR A 1 81 ? 42.981 -39.245 -11.757 1.00 55.66 81 THR A CA 1
ATOM 641 C C . THR A 1 81 ? 44.364 -38.808 -12.248 1.00 55.66 81 THR A C 1
ATOM 643 O O . THR A 1 81 ? 45.381 -39.436 -11.971 1.00 55.66 81 THR A O 1
ATOM 646 N N . ALA A 1 82 ? 44.415 -37.731 -13.028 1.00 51.84 82 ALA A N 1
ATOM 647 C CA . ALA A 1 82 ? 45.657 -37.087 -13.418 1.00 51.84 82 ALA A CA 1
ATOM 648 C C . ALA A 1 82 ? 46.074 -36.119 -12.306 1.00 51.84 82 ALA A C 1
ATOM 650 O O . ALA A 1 82 ? 45.846 -34.914 -12.386 1.00 51.84 82 ALA A O 1
ATOM 651 N N . LEU A 1 83 ? 46.700 -36.647 -11.254 1.00 55.06 83 LEU A N 1
ATOM 652 C CA . LEU A 1 83 ? 47.571 -35.827 -10.421 1.00 55.06 83 LEU A CA 1
ATOM 653 C C . LEU A 1 83 ? 48.941 -35.805 -11.117 1.00 55.06 83 LEU A C 1
ATOM 655 O O . LEU A 1 83 ? 49.575 -36.846 -11.256 1.00 55.06 83 LEU A O 1
ATOM 659 N N . PHE A 1 84 ? 49.365 -34.638 -11.607 1.00 50.53 84 PHE A N 1
ATOM 660 C CA . PHE A 1 84 ? 50.648 -34.435 -12.301 1.00 50.53 84 PHE A CA 1
ATOM 661 C C . PHE A 1 84 ? 50.875 -35.299 -13.559 1.00 50.53 84 PHE A C 1
ATOM 663 O O . PHE A 1 84 ? 51.890 -35.972 -13.688 1.00 50.53 84 PHE A O 1
ATOM 670 N N . GLY A 1 85 ? 49.963 -35.239 -14.534 1.00 53.84 85 GLY A N 1
ATOM 671 C CA . GLY A 1 85 ? 50.297 -35.564 -15.933 1.00 53.84 85 GLY A CA 1
ATOM 672 C C . GLY A 1 85 ? 50.643 -37.024 -16.267 1.00 53.84 85 GLY A C 1
ATOM 673 O O . GLY A 1 85 ? 51.098 -37.279 -17.379 1.00 53.84 85 GLY A O 1
ATOM 674 N N . ILE A 1 86 ? 50.404 -37.985 -15.372 1.00 54.59 86 ILE A N 1
ATOM 675 C CA . ILE A 1 86 ? 50.602 -39.418 -15.644 1.00 54.59 86 ILE A CA 1
ATOM 676 C C . ILE A 1 86 ? 49.235 -40.095 -15.816 1.00 54.59 86 ILE A C 1
ATOM 678 O O . ILE A 1 86 ? 48.361 -39.968 -14.960 1.00 54.59 86 ILE A O 1
ATOM 682 N N . ARG A 1 87 ? 49.040 -40.823 -16.926 1.00 50.44 87 ARG A N 1
ATOM 683 C CA . ARG A 1 87 ? 47.836 -41.634 -17.192 1.00 50.44 87 ARG A CA 1
ATOM 684 C C . ARG A 1 87 ? 48.113 -43.101 -16.832 1.00 50.44 87 ARG A C 1
ATOM 686 O O . ARG A 1 87 ? 49.025 -43.694 -17.398 1.00 50.44 87 ARG A O 1
ATOM 693 N N . SER A 1 88 ? 47.330 -43.683 -15.919 1.00 53.62 88 SER A N 1
ATOM 694 C CA . SER A 1 88 ? 47.379 -45.117 -15.573 1.00 53.62 88 SER A CA 1
ATOM 695 C C . SER A 1 88 ? 46.325 -45.887 -16.375 1.00 53.62 88 SER A C 1
ATOM 697 O O . SER A 1 88 ? 45.152 -45.523 -16.341 1.00 53.62 88 SER A O 1
ATOM 699 N N . THR A 1 89 ? 46.728 -46.930 -17.108 1.00 52.31 89 THR A N 1
ATOM 700 C CA . THR A 1 89 ? 45.857 -47.713 -18.012 1.00 52.31 89 THR A CA 1
ATOM 701 C C . THR A 1 89 ? 45.483 -49.102 -17.483 1.00 52.31 89 THR A C 1
ATOM 703 O O . THR A 1 89 ? 44.959 -49.916 -18.240 1.00 52.31 89 THR A O 1
ATOM 706 N N . VAL A 1 90 ? 45.706 -49.404 -16.200 1.00 49.44 90 VAL A N 1
ATOM 707 C CA . VAL A 1 90 ? 45.390 -50.729 -15.637 1.00 49.44 90 VAL A CA 1
ATOM 708 C C . VAL A 1 90 ? 44.245 -50.625 -14.633 1.00 49.44 90 VAL A C 1
ATOM 710 O O . VAL A 1 90 ? 44.306 -49.849 -13.682 1.00 49.44 90 VAL A O 1
ATOM 713 N N . GLY A 1 91 ? 43.193 -51.418 -14.860 1.00 52.09 91 GLY A N 1
ATOM 714 C CA . GLY A 1 91 ? 42.040 -51.563 -13.973 1.00 52.09 91 GLY A CA 1
ATOM 715 C C . GLY A 1 91 ? 42.440 -52.167 -12.630 1.00 52.09 91 GLY A C 1
ATOM 716 O O . GLY A 1 91 ? 42.428 -53.378 -12.447 1.00 52.09 91 GLY A O 1
ATOM 717 N N . GLY A 1 92 ? 42.810 -51.301 -11.697 1.00 57.06 92 GLY A N 1
ATOM 718 C CA . GLY A 1 92 ? 43.125 -51.618 -10.313 1.00 57.06 92 GLY A CA 1
ATOM 719 C C . GLY A 1 92 ? 43.671 -50.365 -9.647 1.00 57.06 92 GLY A C 1
ATOM 720 O O . GLY A 1 92 ? 44.611 -49.765 -10.158 1.00 57.06 92 GLY A O 1
ATOM 721 N N . ASN A 1 93 ? 43.066 -49.933 -8.539 1.00 53.81 93 ASN A N 1
ATOM 722 C CA . ASN A 1 93 ? 43.506 -48.723 -7.845 1.00 53.81 93 ASN A CA 1
ATOM 723 C C . ASN A 1 93 ? 44.942 -48.915 -7.333 1.00 53.81 93 ASN A C 1
ATOM 725 O O . ASN A 1 93 ? 45.146 -49.747 -6.443 1.00 53.81 93 ASN A O 1
ATOM 729 N N . PRO A 1 94 ? 45.936 -48.157 -7.830 1.00 56.62 94 PRO A N 1
ATOM 730 C CA . PRO A 1 94 ? 47.262 -48.213 -7.247 1.00 56.62 94 PRO A CA 1
ATOM 731 C C . PRO A 1 94 ? 47.207 -47.617 -5.836 1.00 56.62 94 PRO A C 1
ATOM 733 O O . PRO A 1 94 ? 46.744 -46.492 -5.642 1.00 56.62 94 PRO A O 1
ATOM 736 N N . ARG A 1 95 ? 47.682 -48.361 -4.833 1.00 55.94 95 ARG A N 1
ATOM 737 C CA . ARG A 1 95 ? 47.941 -47.813 -3.495 1.00 55.94 95 ARG A CA 1
ATOM 738 C C . ARG A 1 95 ? 49.412 -47.433 -3.390 1.00 55.94 95 ARG A C 1
ATOM 740 O O . ARG A 1 95 ? 50.284 -48.247 -3.672 1.00 55.94 95 ARG A O 1
ATOM 747 N N . ILE A 1 96 ? 49.668 -46.200 -2.965 1.00 57.19 96 ILE A N 1
ATOM 748 C CA . ILE A 1 96 ? 51.016 -45.698 -2.693 1.00 57.19 96 ILE A CA 1
ATOM 749 C C . ILE A 1 96 ? 51.469 -46.287 -1.356 1.00 57.19 96 ILE A C 1
ATOM 751 O O . ILE A 1 96 ? 50.815 -46.094 -0.328 1.00 57.19 96 ILE A O 1
ATOM 755 N N . THR A 1 97 ? 52.571 -47.032 -1.371 1.00 56.28 97 THR A N 1
ATOM 756 C CA . THR A 1 97 ? 53.205 -47.539 -0.148 1.00 56.28 97 THR A CA 1
ATOM 757 C C . THR A 1 97 ? 53.815 -46.372 0.637 1.00 56.28 97 THR A C 1
ATOM 759 O O . THR A 1 97 ? 54.193 -45.368 0.043 1.00 56.28 97 THR A O 1
ATOM 762 N N . ALA A 1 98 ? 53.986 -46.488 1.958 1.00 55.12 98 ALA A N 1
ATOM 763 C CA . ALA A 1 98 ? 54.540 -45.403 2.788 1.00 55.12 98 ALA A CA 1
ATOM 764 C C . ALA A 1 98 ? 55.948 -44.914 2.359 1.00 55.12 98 ALA A C 1
ATOM 766 O O . ALA A 1 98 ? 56.354 -43.822 2.743 1.00 55.12 98 ALA A O 1
ATOM 767 N N . GLY A 1 99 ? 56.672 -45.699 1.547 1.00 52.75 99 GLY A N 1
ATOM 768 C CA . GLY A 1 99 ? 57.952 -45.333 0.925 1.00 52.75 99 GLY A CA 1
ATOM 769 C C . GLY A 1 99 ? 57.860 -44.699 -0.472 1.00 52.75 99 GLY A C 1
ATOM 770 O O . GLY A 1 99 ? 58.890 -44.485 -1.095 1.00 52.75 99 GLY A O 1
ATOM 771 N N . GLY A 1 100 ? 56.661 -44.419 -0.991 1.00 55.19 100 GLY A N 1
ATOM 772 C CA . GLY A 1 100 ?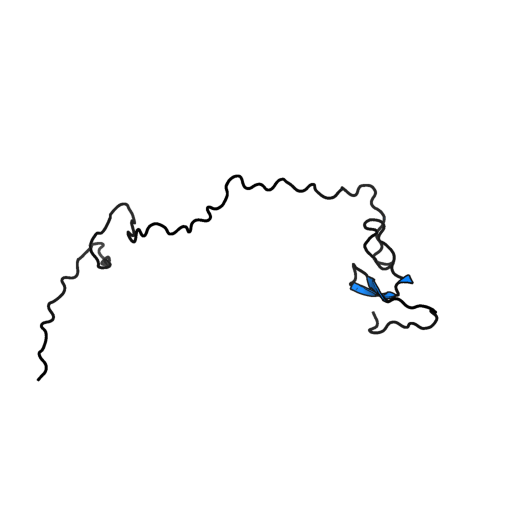 56.461 -43.700 -2.257 1.00 55.19 100 GLY A CA 1
ATOM 773 C C . GLY A 1 100 ? 56.534 -44.538 -3.542 1.00 55.19 100 GLY A C 1
ATOM 774 O O . GLY A 1 100 ? 56.261 -44.002 -4.612 1.00 55.19 100 GLY A O 1
ATOM 775 N N . GLU A 1 101 ? 56.843 -45.836 -3.475 1.00 54.28 101 GLU A N 1
ATOM 776 C CA . GLU A 1 101 ? 56.832 -46.715 -4.656 1.00 54.28 101 GLU A CA 1
ATOM 777 C C . GLU A 1 101 ? 55.429 -47.256 -4.989 1.00 54.28 101 GLU A C 1
ATOM 779 O O . GLU A 1 101 ? 54.656 -47.636 -4.099 1.00 54.28 101 GLU A O 1
ATOM 784 N N . LEU A 1 102 ? 55.137 -47.328 -6.296 1.00 56.38 102 LEU A N 1
ATOM 785 C CA . LEU A 1 102 ? 53.970 -47.980 -6.898 1.00 56.38 102 LEU A CA 1
ATOM 786 C C . LEU A 1 102 ? 54.280 -49.470 -7.122 1.00 56.38 102 LEU A C 1
ATOM 788 O O . LEU A 1 102 ? 55.101 -49.804 -7.973 1.00 56.38 102 LEU A O 1
ATOM 792 N N . ARG A 1 103 ? 53.612 -50.374 -6.394 1.00 54.94 103 ARG A N 1
ATOM 793 C CA . ARG A 1 103 ? 53.682 -51.824 -6.648 1.00 54.94 103 ARG A CA 1
ATOM 794 C C . ARG A 1 103 ? 52.340 -52.371 -7.129 1.00 54.94 103 ARG A C 1
ATOM 796 O O . ARG A 1 103 ? 51.295 -52.058 -6.565 1.00 54.94 103 ARG A O 1
ATOM 803 N N . GLN A 1 104 ? 52.393 -53.205 -8.165 1.00 53.41 104 GLN A N 1
ATOM 804 C CA . GLN A 1 104 ? 51.262 -53.972 -8.680 1.00 53.41 104 GLN A CA 1
ATOM 805 C C . GLN A 1 104 ? 51.069 -55.199 -7.775 1.00 53.41 104 GLN A C 1
ATOM 807 O O . GLN A 1 104 ? 52.031 -55.916 -7.507 1.00 53.41 104 GLN A O 1
ATOM 812 N N . LEU A 1 105 ? 49.860 -55.421 -7.247 1.00 51.78 105 LEU A N 1
ATOM 813 C CA . LEU A 1 105 ? 49.555 -56.659 -6.527 1.00 51.78 105 LEU A CA 1
ATOM 814 C C . LEU A 1 105 ? 49.517 -57.791 -7.558 1.00 51.78 105 LEU A C 1
ATOM 816 O O . LEU A 1 105 ? 48.588 -57.854 -8.362 1.00 51.78 105 LEU A O 1
ATOM 820 N N . GLU A 1 106 ? 50.526 -58.661 -7.562 1.00 51.28 106 GLU A N 1
ATOM 821 C CA . GLU A 1 106 ? 50.428 -59.950 -8.242 1.00 51.28 106 GLU A CA 1
ATOM 822 C C . GLU A 1 106 ? 49.268 -60.711 -7.596 1.00 51.28 106 GLU A C 1
ATOM 824 O O . GLU A 1 106 ? 49.270 -60.988 -6.394 1.00 51.28 106 GLU A O 1
ATOM 829 N N . SER A 1 107 ? 48.227 -60.978 -8.381 1.00 49.38 107 SER A N 1
ATOM 830 C CA . SER A 1 107 ? 47.106 -61.807 -7.967 1.00 49.38 107 SER A CA 1
ATOM 831 C C . SER A 1 107 ? 47.632 -63.210 -7.687 1.00 49.38 107 SER A C 1
ATOM 833 O O . SER A 1 107 ? 47.885 -63.981 -8.614 1.00 49.38 107 SER A O 1
ATOM 835 N N . SER A 1 108 ? 47.819 -63.526 -6.408 1.00 42.69 108 SER A N 1
ATOM 836 C CA . SER A 1 108 ? 48.091 -64.878 -5.941 1.00 42.69 108 SER A CA 1
ATOM 837 C C . SER A 1 108 ? 46.957 -65.789 -6.406 1.00 42.69 108 SER A C 1
ATOM 839 O O . SER A 1 108 ? 45.795 -65.588 -6.049 1.00 42.69 108 SER A O 1
ATOM 841 N N . SER A 1 109 ? 47.328 -66.762 -7.227 1.00 48.69 109 SER A N 1
ATOM 842 C CA . SER A 1 109 ? 46.540 -67.884 -7.721 1.00 48.69 109 SER A CA 1
ATOM 843 C C . SER A 1 109 ? 45.674 -68.525 -6.631 1.00 48.69 109 SER A C 1
ATOM 845 O O . SER A 1 109 ? 46.195 -69.142 -5.703 1.00 48.69 109 SER A O 1
ATOM 847 N N . LEU A 1 110 ? 44.352 -68.409 -6.772 1.00 46.59 110 LEU A N 1
ATOM 848 C CA . LEU A 1 110 ? 43.385 -69.279 -6.109 1.00 46.59 110 LEU A CA 1
ATOM 849 C C . LEU A 1 110 ? 43.019 -70.382 -7.103 1.00 46.59 110 LEU A C 1
ATOM 851 O O . LEU A 1 110 ? 42.331 -70.125 -8.091 1.00 46.59 110 LEU A O 1
ATOM 855 N N . GLU A 1 111 ? 43.522 -71.592 -6.868 1.00 55.88 111 GLU A N 1
ATOM 856 C CA . GLU A 1 111 ? 43.034 -72.777 -7.571 1.00 55.88 111 GLU A CA 1
ATOM 857 C C . GLU A 1 111 ? 41.587 -73.082 -7.144 1.00 55.88 111 GLU A C 1
ATOM 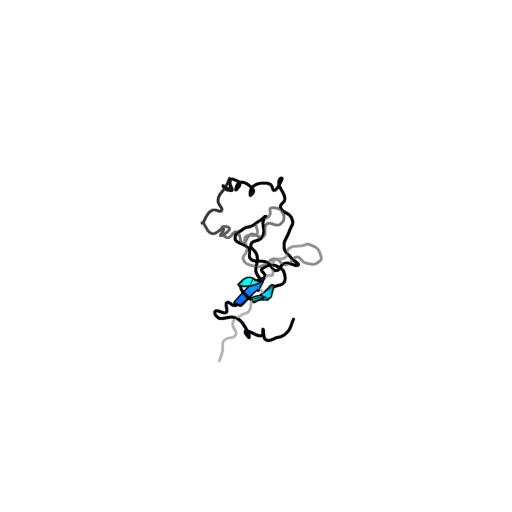859 O O . GLU A 1 111 ? 41.252 -72.925 -5.964 1.00 55.88 111 GLU A O 1
ATOM 864 N N . PRO A 1 112 ? 40.710 -73.512 -8.069 1.00 46.62 112 PRO A N 1
ATOM 865 C CA . PRO A 1 112 ? 39.353 -73.903 -7.721 1.00 46.62 112 PRO A CA 1
ATOM 866 C C . PRO A 1 112 ? 39.374 -75.255 -6.995 1.00 46.62 112 PRO A C 1
ATOM 868 O O . PRO A 1 112 ? 39.702 -76.285 -7.580 1.00 46.62 112 PRO A O 1
ATOM 871 N N . ILE A 1 113 ? 38.997 -75.259 -5.716 1.00 51.56 113 ILE A N 1
ATOM 872 C CA . ILE A 1 113 ? 38.684 -76.489 -4.985 1.00 51.56 113 ILE A CA 1
ATOM 873 C C . ILE A 1 113 ? 37.349 -77.002 -5.535 1.00 51.56 113 ILE A C 1
ATOM 875 O O . ILE A 1 113 ? 36.323 -76.335 -5.417 1.00 51.56 113 ILE A O 1
ATOM 879 N N . SER A 1 114 ? 37.387 -78.165 -6.183 1.00 54.09 114 SER A N 1
ATOM 880 C CA . SER A 1 114 ? 36.222 -78.910 -6.660 1.00 54.09 114 SER A CA 1
ATOM 881 C C . SER A 1 114 ? 35.391 -79.423 -5.483 1.00 54.09 114 SER A C 1
ATOM 883 O O . SER A 1 114 ? 35.926 -80.108 -4.612 1.00 54.09 114 SER A O 1
ATOM 885 N N . GLU A 1 115 ? 34.093 -79.128 -5.476 1.00 45.69 115 GLU A N 1
ATOM 886 C CA . GLU A 1 115 ? 33.120 -79.739 -4.566 1.00 45.69 115 GLU A CA 1
ATOM 887 C C . GLU A 1 115 ? 32.858 -81.213 -4.935 1.00 45.69 115 GLU A C 1
ATOM 889 O O . GLU A 1 115 ? 32.544 -81.527 -6.086 1.00 45.69 115 GLU A O 1
ATOM 894 N N . SER A 1 116 ? 32.948 -82.100 -3.937 1.00 48.31 116 SER A N 1
ATOM 895 C CA . SER A 1 116 ? 32.300 -83.420 -3.885 1.00 48.31 116 SER A CA 1
ATOM 896 C C . SER A 1 116 ? 31.929 -83.750 -2.446 1.00 48.31 116 SER A C 1
ATOM 898 O O . SER A 1 116 ? 32.863 -83.692 -1.611 1.00 48.31 116 SER A O 1
#

Secondary structure (DSSP, 8-state):
--SS---TT-SS--EEE-TTT--EEEGGG-EE-SS-TT-EE-GGG-PPP-TTPPPPPPPP----SSPPPSS-----------STT----SSS-PPBPTTS-B--------------